Protein AF-A0AA36H9B0-F1 (afdb_monomer_lite)

pLDDT: mean 80.23, std 9.6, range [52.25, 92.75]

Foldseek 3Di:
DPAVLCVPDDPVCSVVVLVVVLVVLLVVLVVLCVVCVVVVNNVPRDVLSVCSNPDDDDPVSVRRDVD

Sequence (67 aa):
MIPIVDEVCAPDMSHKTVDLVRSFIQWHATDISDWHAVAGRFEELPDSCRQLASSPPDPALQLINRD

Structure (mmCIF, N/CA/C/O backbone):
data_AF-A0AA36H9B0-F1
#
_entry.id   AF-A0AA36H9B0-F1
#
loop_
_atom_site.group_PDB
_atom_site.id
_atom_site.type_symbol
_atom_site.label_atom_id
_atom_site.label_alt_id
_atom_site.label_comp_id
_atom_site.label_asym_id
_atom_site.label_entity_id
_atom_site.label_seq_id
_atom_site.pdbx_PDB_ins_code
_atom_site.Cartn_x
_atom_site.Cartn_y
_atom_site.Cartn_z
_atom_site.occupancy
_atom_site.B_iso_or_equiv
_atom_site.auth_seq_id
_atom_site.auth_comp_id
_atom_site.auth_asym_id
_atom_site.auth_atom_id
_atom_site.pdbx_PDB_model_num
ATOM 1 N N . MET A 1 1 ? 13.296 15.969 -12.717 1.00 63.03 1 MET A N 1
ATOM 2 C CA . MET A 1 1 ? 13.763 14.830 -11.907 1.00 63.03 1 MET A CA 1
ATOM 3 C C . MET A 1 1 ? 13.485 13.576 -12.713 1.00 63.03 1 MET A C 1
ATOM 5 O O . MET A 1 1 ? 12.390 13.489 -13.261 1.00 63.03 1 MET A O 1
ATOM 9 N N . ILE A 1 2 ? 14.478 12.706 -12.897 1.00 61.34 2 ILE A N 1
ATOM 10 C CA . ILE A 1 2 ? 14.252 11.376 -13.477 1.00 61.34 2 ILE A CA 1
ATOM 11 C C . ILE A 1 2 ? 13.680 10.512 -12.336 1.00 61.34 2 ILE A C 1
ATOM 13 O O . ILE A 1 2 ? 14.182 10.629 -11.217 1.00 61.34 2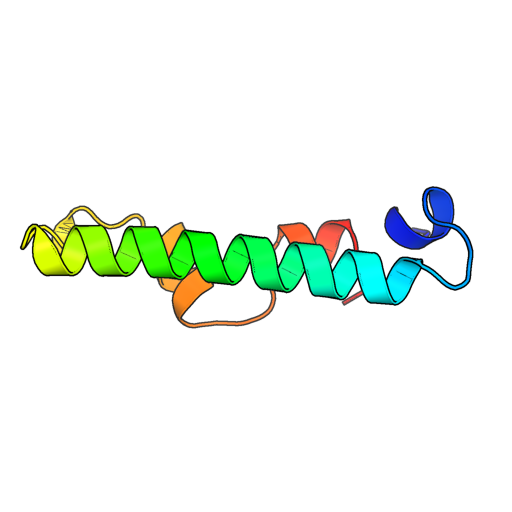 ILE A O 1
ATOM 17 N N . PRO A 1 3 ? 12.597 9.743 -12.545 1.00 77.75 3 PRO A N 1
ATOM 18 C CA . PRO A 1 3 ? 12.060 8.862 -11.510 1.00 77.75 3 PRO A CA 1
ATOM 19 C C . PRO A 1 3 ? 13.113 7.848 -11.057 1.00 77.75 3 PRO A C 1
ATOM 21 O O . PRO A 1 3 ? 13.762 7.223 -11.893 1.00 77.75 3 PRO A O 1
ATOM 24 N N . ILE A 1 4 ? 13.255 7.640 -9.742 1.00 83.25 4 ILE A N 1
ATOM 25 C CA . ILE A 1 4 ? 14.253 6.709 -9.177 1.00 83.25 4 ILE A CA 1
ATOM 26 C C . ILE A 1 4 ? 14.095 5.308 -9.779 1.00 83.25 4 ILE A C 1
ATOM 28 O O . ILE A 1 4 ? 15.077 4.612 -10.025 1.00 83.25 4 ILE A O 1
ATOM 32 N N . VAL A 1 5 ? 12.858 4.893 -10.057 1.00 84.69 5 VAL A N 1
ATOM 33 C CA . VAL A 1 5 ? 12.592 3.587 -10.653 1.00 84.69 5 VAL A CA 1
ATOM 34 C C . VAL A 1 5 ? 13.207 3.438 -12.049 1.00 84.69 5 VAL A C 1
ATOM 36 O O . VAL A 1 5 ? 13.703 2.361 -12.365 1.00 84.69 5 VAL A O 1
ATOM 39 N N . ASP A 1 6 ? 13.249 4.508 -12.843 1.00 83.94 6 ASP A N 1
ATOM 40 C CA . ASP A 1 6 ? 13.832 4.503 -14.188 1.00 83.94 6 ASP A CA 1
ATOM 41 C C . ASP A 1 6 ? 15.367 4.584 -14.151 1.00 83.94 6 ASP A C 1
ATOM 43 O O . ASP A 1 6 ? 16.030 4.169 -15.099 1.00 83.94 6 ASP A O 1
ATOM 47 N N . GLU A 1 7 ? 15.948 5.092 -13.057 1.00 85.19 7 GLU A N 1
ATOM 48 C CA . GLU A 1 7 ? 17.402 5.090 -12.837 1.00 85.19 7 GLU A CA 1
ATOM 49 C C . GLU A 1 7 ? 17.919 3.734 -12.333 1.00 85.19 7 GLU A C 1
ATOM 51 O O . GLU A 1 7 ? 19.036 3.331 -12.656 1.00 85.19 7 GLU A O 1
ATOM 56 N N . VAL A 1 8 ? 17.123 3.038 -11.515 1.00 85.56 8 VAL A N 1
ATOM 57 C CA . VAL A 1 8 ? 17.562 1.845 -10.772 1.00 85.56 8 VAL A CA 1
ATOM 58 C C . VAL A 1 8 ? 17.114 0.542 -11.435 1.00 85.56 8 VAL A C 1
ATOM 60 O O . VAL A 1 8 ? 17.823 -0.463 -11.360 1.00 85.56 8 VAL A O 1
ATOM 63 N N . CYS A 1 9 ? 15.941 0.519 -12.069 1.00 84.62 9 CYS A N 1
ATOM 64 C CA . CYS A 1 9 ? 15.419 -0.693 -12.694 1.00 84.62 9 CYS A CA 1
ATOM 65 C C . CYS A 1 9 ? 15.902 -0.832 -14.138 1.00 84.62 9 CYS A C 1
ATOM 67 O O . CYS A 1 9 ? 16.104 0.144 -14.854 1.00 84.62 9 CYS A O 1
ATOM 69 N N . ALA A 1 10 ? 16.010 -2.079 -14.605 1.00 88.62 10 ALA A N 1
ATOM 70 C CA . ALA A 1 10 ? 16.087 -2.331 -16.038 1.00 88.62 10 ALA A CA 1
ATOM 71 C C . ALA A 1 10 ? 14.849 -1.727 -16.745 1.00 88.62 10 ALA A C 1
ATOM 73 O O . ALA A 1 10 ? 13.768 -1.742 -16.145 1.00 88.62 10 ALA A O 1
ATOM 74 N N . PRO A 1 11 ? 14.967 -1.265 -18.007 1.00 78.19 11 PRO A N 1
ATOM 75 C CA . PRO A 1 11 ? 13.891 -0.555 -18.711 1.00 78.19 11 PRO A CA 1
ATOM 76 C C . PRO A 1 11 ? 12.530 -1.270 -18.694 1.00 78.19 11 PRO A C 1
ATOM 78 O O . PRO A 1 11 ? 11.496 -0.631 -18.543 1.00 78.19 11 PRO A O 1
ATOM 81 N N . ASP A 1 12 ? 12.524 -2.604 -18.754 1.00 83.06 12 ASP A N 1
ATOM 82 C CA . ASP A 1 12 ? 11.293 -3.409 -18.796 1.00 83.06 12 ASP A CA 1
ATOM 83 C C . ASP A 1 12 ? 10.713 -3.740 -17.406 1.00 83.06 12 ASP A C 1
ATOM 85 O O . ASP A 1 12 ? 9.693 -4.428 -17.284 1.00 83.06 12 ASP A O 1
ATOM 89 N N . MET A 1 13 ? 11.387 -3.310 -16.338 1.00 87.44 13 MET A N 1
ATOM 90 C CA . MET A 1 13 ? 11.055 -3.661 -14.956 1.00 87.44 13 MET A CA 1
ATOM 91 C C . MET A 1 13 ? 10.517 -2.483 -14.151 1.00 87.44 13 MET A C 1
ATOM 93 O O . MET A 1 13 ? 9.919 -2.723 -13.105 1.00 87.44 13 MET A O 1
ATOM 97 N N . SER A 1 14 ? 10.665 -1.241 -14.620 1.00 85.50 14 SER A N 1
ATOM 98 C CA . SER A 1 14 ? 10.277 -0.063 -13.839 1.00 85.50 14 SER A CA 1
ATOM 99 C C . SER A 1 14 ? 8.786 -0.057 -13.490 1.00 85.50 14 SER A C 1
ATOM 101 O O . SER A 1 14 ? 8.420 0.017 -12.319 1.00 85.50 14 SER A O 1
ATOM 103 N N . HIS A 1 15 ? 7.924 -0.289 -14.480 1.00 83.06 15 HIS A N 1
ATOM 104 C CA . HIS A 1 15 ? 6.479 -0.425 -14.276 1.00 83.06 15 HIS A CA 1
ATOM 105 C C . HIS A 1 15 ? 6.119 -1.546 -13.289 1.00 83.06 15 HIS A C 1
ATOM 107 O O . HIS A 1 15 ? 5.320 -1.339 -12.378 1.00 83.06 15 HIS A O 1
ATOM 113 N N . LYS A 1 16 ? 6.752 -2.721 -13.417 1.00 88.38 16 LYS A N 1
ATOM 114 C CA . LYS A 1 16 ? 6.508 -3.852 -12.507 1.00 88.38 16 LYS A CA 1
ATOM 115 C C . LYS A 1 16 ? 6.919 -3.526 -11.076 1.00 88.38 16 LYS A C 1
ATOM 117 O O . LYS A 1 16 ? 6.222 -3.923 -10.149 1.00 88.38 16 LYS A O 1
ATOM 122 N N . THR A 1 17 ? 8.027 -2.810 -10.895 1.00 89.12 17 THR A N 1
ATOM 123 C CA . THR A 1 17 ? 8.492 -2.360 -9.580 1.00 89.12 17 THR A CA 1
ATOM 124 C C . THR A 1 17 ? 7.500 -1.385 -8.952 1.00 89.12 17 THR A C 1
ATOM 126 O O . THR A 1 17 ? 7.150 -1.557 -7.787 1.00 89.12 17 THR A O 1
ATOM 129 N N . VAL A 1 18 ? 6.995 -0.409 -9.715 1.00 86.31 18 VAL A N 1
ATOM 130 C CA . VAL A 1 18 ? 5.964 0.526 -9.232 1.00 86.31 18 VAL A CA 1
ATOM 131 C C . VAL A 1 18 ? 4.708 -0.226 -8.787 1.00 86.31 18 VAL A C 1
ATOM 133 O O . VAL A 1 18 ? 4.201 0.025 -7.694 1.00 86.31 18 VAL A O 1
ATOM 136 N N . ASP A 1 19 ? 4.229 -1.177 -9.589 1.00 85.69 19 ASP A N 1
ATOM 137 C CA . ASP A 1 19 ? 3.033 -1.960 -9.261 1.00 85.69 19 ASP A CA 1
ATOM 138 C C . ASP A 1 19 ? 3.235 -2.857 -8.029 1.00 85.69 19 ASP A C 1
ATOM 140 O O . ASP A 1 19 ? 2.332 -2.980 -7.194 1.00 85.69 19 ASP A O 1
ATOM 144 N N . LEU A 1 20 ? 4.428 -3.438 -7.871 1.00 89.44 20 LEU A N 1
ATOM 145 C CA . LEU A 1 20 ? 4.811 -4.213 -6.688 1.00 89.44 20 LEU A CA 1
ATOM 146 C C . LEU A 1 20 ? 4.803 -3.355 -5.425 1.00 89.44 20 LEU A C 1
ATOM 148 O O . LEU A 1 20 ? 4.197 -3.747 -4.429 1.00 89.44 20 LEU A O 1
ATOM 152 N N . VAL A 1 21 ? 5.442 -2.184 -5.463 1.00 87.75 21 VAL A N 1
ATOM 153 C CA . VAL A 1 21 ? 5.498 -1.281 -4.307 1.00 87.75 21 VAL A CA 1
ATOM 154 C C . VAL A 1 21 ? 4.104 -0.768 -3.955 1.00 87.75 21 VAL A C 1
ATOM 156 O O . VAL A 1 21 ? 3.733 -0.800 -2.783 1.00 87.75 21 VAL A O 1
ATOM 159 N N . ARG A 1 22 ? 3.293 -0.391 -4.953 1.00 84.94 22 ARG A N 1
ATOM 160 C CA . ARG A 1 22 ? 1.887 -0.007 -4.743 1.00 84.94 22 ARG A CA 1
ATOM 161 C C . ARG A 1 22 ? 1.116 -1.108 -4.019 1.00 84.94 22 ARG A C 1
ATOM 163 O O . ARG A 1 22 ? 0.478 -0.842 -3.005 1.00 84.94 22 ARG A O 1
ATOM 170 N N . SER A 1 23 ? 1.202 -2.338 -4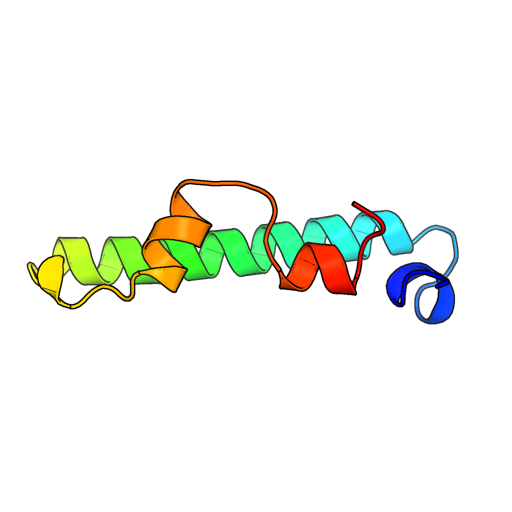.525 1.00 85.25 23 SER A N 1
ATOM 171 C CA . SER A 1 23 ? 0.495 -3.488 -3.950 1.00 85.25 23 SER A CA 1
ATOM 172 C C . SER A 1 23 ? 0.954 -3.768 -2.519 1.00 85.25 23 SER A C 1
ATOM 174 O O . SER A 1 23 ? 0.130 -4.000 -1.640 1.00 85.25 23 SER A O 1
ATOM 176 N N . PHE A 1 24 ? 2.263 -3.687 -2.267 1.00 88.06 24 PHE A N 1
ATOM 177 C CA . PHE A 1 24 ? 2.841 -3.925 -0.948 1.00 88.06 24 PHE A CA 1
ATOM 178 C C . PHE A 1 24 ? 2.344 -2.922 0.095 1.00 88.06 24 PHE A C 1
ATOM 180 O O . PHE A 1 24 ? 1.934 -3.330 1.184 1.00 88.06 24 PHE A O 1
ATOM 187 N N . ILE A 1 25 ? 2.349 -1.626 -0.236 1.00 84.12 25 ILE A N 1
ATOM 188 C CA . ILE A 1 25 ? 1.893 -0.593 0.696 1.00 84.12 25 ILE A CA 1
ATOM 189 C C . ILE A 1 25 ? 0.389 -0.721 0.943 1.00 84.12 25 ILE A C 1
ATOM 191 O O . ILE A 1 25 ? -0.050 -0.668 2.091 1.00 84.12 25 ILE A O 1
ATOM 195 N N . GLN A 1 26 ? -0.395 -0.972 -0.108 1.00 81.75 26 GLN A N 1
ATOM 196 C CA . GLN A 1 26 ? -1.839 -1.141 0.020 1.00 81.75 26 GLN A CA 1
ATOM 197 C C . GLN A 1 26 ? -2.212 -2.349 0.892 1.00 81.75 26 GLN A C 1
ATOM 199 O O . GLN A 1 26 ? -3.111 -2.240 1.728 1.00 81.75 26 GLN A O 1
ATOM 204 N N . TRP A 1 27 ? -1.505 -3.475 0.755 1.00 86.06 27 TRP A N 1
ATOM 205 C CA . TRP A 1 27 ? -1.688 -4.632 1.636 1.00 86.06 27 TRP A CA 1
ATOM 206 C C . TRP A 1 27 ? -1.369 -4.298 3.092 1.00 86.06 27 TRP A C 1
ATOM 208 O O . TRP A 1 27 ? -2.200 -4.549 3.956 1.00 86.06 27 TRP A O 1
ATOM 218 N N . HIS A 1 28 ? -0.237 -3.644 3.367 1.00 87.19 28 HIS A N 1
ATOM 219 C CA . HIS A 1 28 ? 0.127 -3.288 4.743 1.00 87.19 28 HIS A CA 1
ATOM 220 C C . HIS A 1 28 ? -0.858 -2.298 5.372 1.00 87.19 28 HIS A C 1
ATOM 222 O O . HIS A 1 28 ? -1.216 -2.441 6.540 1.00 87.19 28 HIS A O 1
ATOM 228 N N . ALA A 1 29 ? -1.321 -1.305 4.610 1.00 83.31 29 ALA A N 1
ATOM 229 C CA . ALA A 1 2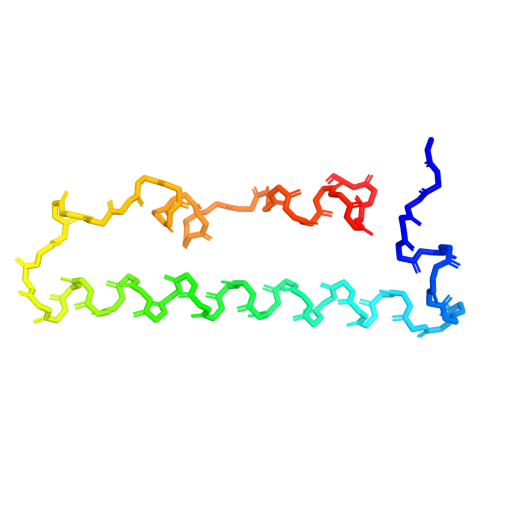9 ? -2.327 -0.359 5.083 1.00 83.31 29 ALA A CA 1
ATOM 230 C C . ALA A 1 29 ? -3.651 -1.066 5.420 1.00 83.31 29 ALA A C 1
ATOM 232 O O . ALA A 1 29 ? -4.278 -0.749 6.433 1.00 83.31 29 ALA A O 1
ATOM 233 N N . THR A 1 30 ? -4.043 -2.047 4.600 1.00 83.94 30 THR A N 1
ATOM 234 C CA . THR A 1 30 ? -5.243 -2.864 4.827 1.00 83.94 30 THR A CA 1
ATOM 235 C C . THR A 1 30 ? -5.092 -3.722 6.081 1.00 83.94 30 THR A C 1
ATOM 237 O O . THR A 1 30 ? -5.949 -3.649 6.955 1.00 83.94 30 THR A O 1
ATOM 240 N N . ASP A 1 31 ? -3.973 -4.435 6.239 1.00 88.06 31 ASP A N 1
ATOM 241 C CA . ASP A 1 31 ? -3.716 -5.288 7.407 1.00 88.06 31 ASP A CA 1
ATOM 242 C C . ASP A 1 31 ? -3.741 -4.494 8.722 1.00 88.06 31 ASP A C 1
ATOM 244 O O . ASP A 1 31 ? -4.319 -4.934 9.718 1.00 88.06 31 ASP A O 1
ATOM 248 N N . ILE A 1 32 ? -3.141 -3.299 8.736 1.00 87.88 32 ILE A N 1
ATOM 249 C CA . ILE A 1 32 ? -3.156 -2.414 9.908 1.00 87.88 32 ILE A CA 1
ATOM 250 C C . ILE A 1 32 ? -4.586 -1.945 10.204 1.00 87.88 32 ILE A C 1
ATOM 252 O O . ILE A 1 32 ? -5.021 -1.986 11.357 1.00 87.88 32 ILE A O 1
ATOM 256 N N . SER A 1 33 ? -5.332 -1.520 9.181 1.00 85.19 33 SER A N 1
ATOM 257 C CA . SER A 1 33 ? -6.732 -1.107 9.335 1.00 85.19 33 SER A CA 1
ATOM 258 C C . SER A 1 33 ? -7.600 -2.240 9.895 1.00 85.19 33 SER A C 1
ATOM 260 O O . SER A 1 33 ? -8.355 -2.027 10.848 1.00 85.19 33 SER A O 1
ATOM 262 N N . ASP A 1 34 ? -7.456 -3.451 9.356 1.00 86.56 34 ASP A N 1
ATOM 263 C CA . ASP A 1 34 ? -8.191 -4.638 9.793 1.00 86.56 34 ASP A CA 1
ATOM 264 C C . ASP A 1 34 ? -7.829 -5.025 11.227 1.00 86.56 34 ASP A C 1
ATOM 266 O O . ASP A 1 34 ? -8.714 -5.315 12.036 1.00 86.56 34 ASP A O 1
ATOM 270 N N . TRP A 1 35 ? -6.545 -4.957 11.592 1.00 90.50 35 TRP A N 1
ATOM 271 C CA . TRP A 1 35 ? -6.106 -5.200 12.964 1.00 90.50 35 TRP A CA 1
ATOM 272 C C . TRP A 1 35 ? -6.764 -4.230 13.953 1.00 90.50 35 TRP A C 1
ATOM 274 O O . TRP A 1 35 ? -7.298 -4.667 14.975 1.00 90.50 35 TRP A O 1
ATOM 284 N N . HIS A 1 36 ? -6.802 -2.932 13.635 1.00 89.69 36 HIS A N 1
ATOM 285 C CA . HIS A 1 36 ? -7.470 -1.928 14.471 1.00 89.69 36 HIS A CA 1
ATOM 286 C C . HIS A 1 36 ? -8.985 -2.161 14.571 1.00 89.69 36 HIS A C 1
ATOM 288 O O . HIS A 1 36 ? -9.560 -1.992 15.651 1.00 89.69 36 HIS A O 1
ATOM 294 N N . ALA A 1 37 ? -9.633 -2.578 13.478 1.00 85.62 37 ALA A N 1
ATOM 295 C CA . ALA A 1 37 ? -11.055 -2.911 13.468 1.00 85.62 37 ALA A CA 1
ATOM 296 C C . ALA A 1 37 ? -11.366 -4.128 14.356 1.00 85.62 37 ALA A C 1
ATOM 298 O O . ALA A 1 37 ? -12.276 -4.071 15.183 1.00 85.62 37 ALA A O 1
ATOM 299 N N . VAL A 1 38 ? -10.577 -5.203 14.245 1.00 92.19 38 VAL A N 1
ATOM 300 C CA . VAL A 1 38 ? -10.736 -6.427 15.052 1.00 92.19 38 VAL A CA 1
ATOM 301 C C . VAL A 1 38 ? -10.419 -6.177 16.528 1.00 92.19 38 VAL A C 1
ATOM 303 O O . VAL A 1 38 ? -11.096 -6.714 17.403 1.00 92.19 38 VAL A O 1
ATOM 306 N N . ALA A 1 39 ? -9.423 -5.340 16.823 1.00 92.75 39 ALA A N 1
ATOM 307 C CA . ALA A 1 39 ? -9.068 -4.967 18.190 1.00 92.75 39 ALA A CA 1
ATOM 308 C C . ALA A 1 39 ? -10.083 -4.014 18.848 1.00 92.75 39 ALA A C 1
ATOM 310 O O . ALA A 1 39 ? -9.991 -3.782 20.055 1.00 92.75 39 ALA A O 1
ATOM 311 N N . GLY A 1 40 ? -11.024 -3.453 18.077 1.00 89.06 40 GLY A N 1
ATOM 312 C CA . GLY A 1 40 ? -11.972 -2.446 18.551 1.00 89.06 40 GLY A CA 1
ATOM 313 C C . GLY A 1 40 ? -11.307 -1.121 18.933 1.00 89.06 40 GLY A C 1
ATOM 314 O O . GLY A 1 40 ? -11.828 -0.431 19.799 1.00 89.06 40 GLY A O 1
ATOM 315 N N . ARG A 1 41 ? -10.158 -0.796 18.320 1.00 91.31 41 ARG A N 1
ATOM 316 C CA . ARG A 1 41 ? -9.336 0.396 18.611 1.00 91.31 41 ARG A CA 1
ATOM 317 C C . ARG A 1 41 ? -9.188 1.288 17.388 1.00 91.31 41 ARG A C 1
ATOM 319 O O . ARG A 1 41 ? -8.081 1.683 17.013 1.00 91.31 41 ARG A O 1
ATOM 326 N N . PHE A 1 42 ? -10.289 1.551 16.693 1.00 85.94 42 PHE A N 1
ATOM 327 C CA . PHE A 1 42 ? -10.244 2.295 15.432 1.00 85.94 42 PHE A CA 1
ATOM 328 C C . PHE A 1 42 ? -9.853 3.767 15.642 1.00 85.94 42 PHE A C 1
ATOM 330 O O . PHE A 1 42 ? -9.289 4.408 14.759 1.00 85.94 42 PHE A O 1
ATOM 337 N N . GLU A 1 43 ? -10.097 4.299 16.837 1.00 88.12 43 GLU A N 1
ATOM 338 C CA . GLU A 1 43 ? -9.648 5.614 17.285 1.00 88.12 43 GLU A CA 1
ATOM 339 C C . GLU A 1 43 ? -8.121 5.744 17.380 1.00 88.12 43 GLU A C 1
ATOM 341 O O . GLU A 1 43 ? -7.604 6.847 17.210 1.00 88.12 43 GLU A O 1
ATOM 346 N N . GLU A 1 44 ? -7.401 4.636 17.583 1.00 88.81 44 GLU A N 1
ATOM 347 C CA . GLU A 1 44 ? -5.933 4.602 17.636 1.0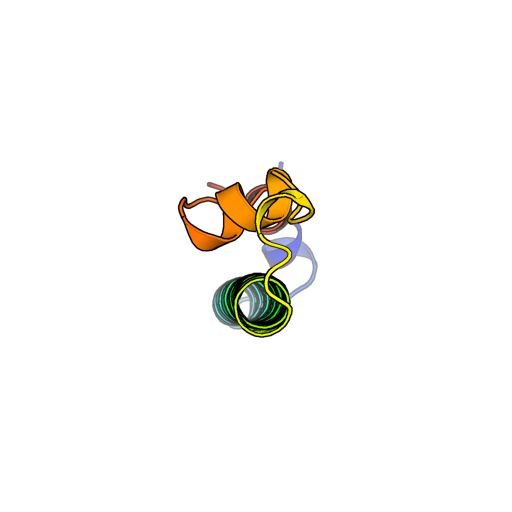0 88.81 44 GLU A CA 1
ATOM 348 C C . GLU A 1 44 ? -5.291 4.448 16.241 1.00 88.81 44 GLU A C 1
ATOM 350 O O . GLU A 1 44 ? -4.069 4.528 16.123 1.00 88.81 44 GLU A O 1
ATOM 355 N N . LEU A 1 45 ? -6.082 4.232 15.177 1.00 85.25 45 LEU A N 1
ATOM 356 C CA . LEU A 1 45 ? -5.568 4.050 13.816 1.00 85.25 45 LEU A CA 1
ATOM 357 C C . LEU A 1 45 ? -4.940 5.363 13.305 1.00 85.25 45 LEU A C 1
ATOM 359 O O . LEU A 1 45 ? -5.656 6.366 13.189 1.00 85.25 45 LEU A O 1
ATOM 363 N N . PRO A 1 46 ? -3.641 5.390 12.943 1.00 84.88 46 PRO A N 1
ATOM 364 C CA . PRO A 1 46 ? -3.003 6.608 12.458 1.00 84.88 46 PRO A CA 1
ATOM 365 C C . PRO A 1 46 ? -3.701 7.175 11.219 1.00 84.88 46 PRO A C 1
ATOM 367 O O . PRO A 1 46 ? -4.065 6.436 10.299 1.00 84.88 46 PRO A O 1
ATOM 370 N N . ASP A 1 47 ? -3.840 8.500 11.159 1.00 81.50 47 ASP A N 1
ATOM 371 C CA . ASP A 1 47 ? -4.496 9.178 10.033 1.00 81.50 47 ASP A CA 1
ATOM 372 C C . ASP A 1 47 ? -3.804 8.896 8.696 1.00 81.50 47 ASP A C 1
ATOM 374 O O . ASP A 1 47 ? -4.473 8.761 7.674 1.00 81.50 47 ASP A O 1
ATOM 378 N N . SER A 1 48 ? -2.481 8.717 8.703 1.00 75.75 48 SER A N 1
ATOM 379 C CA . SER A 1 48 ? -1.719 8.303 7.521 1.00 75.75 48 SER A CA 1
ATOM 380 C C . SER A 1 48 ? -2.156 6.932 6.993 1.00 75.75 48 SER A C 1
ATOM 382 O O . SER A 1 48 ? -2.324 6.771 5.789 1.00 75.75 48 SER A O 1
ATOM 384 N N . CYS A 1 49 ? -2.411 5.957 7.871 1.00 76.06 49 CYS A N 1
ATOM 385 C CA . CYS A 1 49 ? -2.902 4.633 7.475 1.00 76.06 49 CYS A CA 1
ATOM 386 C C . CYS A 1 49 ? -4.346 4.703 6.967 1.00 76.06 49 CYS A C 1
ATOM 388 O O . CYS A 1 49 ? -4.673 4.072 5.964 1.00 76.06 49 CYS A O 1
ATOM 390 N N . ARG A 1 50 ? -5.194 5.533 7.597 1.00 77.19 50 ARG A N 1
ATOM 391 C CA . ARG A 1 50 ? -6.550 5.813 7.094 1.00 77.19 50 ARG A CA 1
ATOM 392 C C . ARG A 1 50 ? -6.521 6.390 5.687 1.00 77.19 50 ARG A C 1
ATOM 394 O O . ARG A 1 50 ? -7.262 5.919 4.831 1.00 77.19 50 ARG A O 1
ATOM 401 N N . GLN A 1 51 ? -5.674 7.386 5.443 1.00 77.62 51 GLN A N 1
ATOM 402 C CA . GLN A 1 51 ? -5.536 8.029 4.135 1.00 77.62 51 GLN A CA 1
ATOM 403 C C . GLN A 1 51 ? -5.034 7.047 3.072 1.00 77.62 51 GLN A C 1
ATOM 405 O O . GLN A 1 51 ? -5.618 6.989 1.996 1.00 77.62 51 GLN A O 1
ATOM 410 N N . LEU A 1 52 ? -4.032 6.222 3.389 1.00 73.56 52 LEU A N 1
ATOM 411 C CA . LEU A 1 52 ? -3.510 5.203 2.470 1.00 73.56 52 LEU A CA 1
ATOM 412 C C . LEU A 1 52 ? -4.542 4.121 2.122 1.00 73.56 52 LEU A C 1
ATOM 414 O O . LEU A 1 52 ? -4.599 3.673 0.980 1.00 73.56 52 LEU A O 1
ATOM 418 N N . ALA A 1 53 ? -5.390 3.727 3.075 1.00 69.94 53 ALA A N 1
ATOM 419 C CA . ALA A 1 53 ? -6.468 2.772 2.823 1.00 69.94 53 ALA A CA 1
ATOM 420 C C . ALA A 1 53 ? -7.617 3.359 1.976 1.00 69.94 53 ALA A C 1
ATOM 422 O O . ALA A 1 53 ? -8.367 2.605 1.358 1.00 69.94 53 ALA A O 1
ATOM 423 N N . SER A 1 54 ? -7.780 4.688 1.952 1.00 67.44 54 SER A N 1
ATOM 424 C CA . SER A 1 54 ? -8.956 5.355 1.370 1.00 67.44 54 SER A CA 1
ATOM 425 C C . SER A 1 54 ? -8.680 6.255 0.160 1.00 67.44 54 SER A C 1
ATOM 427 O O . SER A 1 54 ? -9.641 6.631 -0.511 1.00 67.44 54 SER A O 1
ATOM 429 N N . SER A 1 55 ? -7.423 6.592 -0.159 1.00 61.44 55 SER A N 1
ATOM 430 C CA . SER A 1 55 ? -7.113 7.577 -1.206 1.00 61.44 55 SER A CA 1
ATOM 431 C C . SER A 1 55 ? -5.774 7.329 -1.933 1.00 61.44 55 SER A C 1
ATOM 433 O O . SER A 1 55 ? -4.731 7.256 -1.284 1.00 61.44 55 SER A O 1
ATOM 435 N N . PRO A 1 56 ? -5.754 7.267 -3.280 1.00 62.31 56 PRO A N 1
ATOM 436 C CA . PRO A 1 56 ? -4.541 7.408 -4.094 1.00 62.31 56 PRO A CA 1
ATOM 437 C C . PRO A 1 56 ? -4.239 8.889 -4.446 1.00 62.31 56 PRO A C 1
ATOM 439 O O . PRO A 1 56 ? -5.192 9.655 -4.610 1.00 62.31 56 PRO A O 1
ATOM 442 N N . PRO A 1 57 ? -2.960 9.305 -4.641 1.00 61.97 57 PRO A N 1
ATOM 443 C CA . PRO A 1 57 ? -1.736 8.497 -4.702 1.00 61.97 57 PRO A CA 1
ATOM 444 C C . PRO A 1 57 ? -0.830 8.613 -3.458 1.00 61.97 57 PRO A C 1
ATOM 446 O O . PRO A 1 57 ? -0.610 9.690 -2.907 1.00 61.97 57 PRO A O 1
ATOM 449 N N . ASP A 1 58 ? -0.262 7.475 -3.064 1.00 67.81 58 ASP A N 1
ATOM 450 C CA . ASP A 1 58 ? 0.672 7.302 -1.945 1.00 67.81 58 ASP A CA 1
ATOM 451 C C . ASP A 1 58 ? 1.967 8.141 -2.105 1.00 67.81 58 ASP A C 1
ATOM 453 O O . ASP A 1 58 ? 2.572 8.111 -3.180 1.00 67.81 58 ASP A O 1
ATOM 457 N N . PRO A 1 59 ? 2.455 8.841 -1.060 1.00 70.12 59 PRO A N 1
ATOM 458 C CA . PRO A 1 59 ? 3.713 9.595 -1.104 1.00 70.12 59 PRO A CA 1
ATOM 459 C C . PRO A 1 59 ? 4.943 8.780 -1.539 1.00 70.12 59 PRO A C 1
ATOM 461 O O . PRO A 1 59 ? 5.841 9.312 -2.190 1.00 70.12 59 PRO A O 1
ATOM 464 N N . ALA A 1 60 ? 5.006 7.487 -1.212 1.00 71.94 60 ALA A N 1
ATOM 465 C CA . ALA A 1 60 ? 6.072 6.604 -1.680 1.00 71.94 60 ALA A CA 1
ATOM 466 C C . ALA A 1 60 ? 5.986 6.376 -3.194 1.00 71.94 60 ALA A C 1
ATOM 468 O O . ALA A 1 60 ? 7.015 6.293 -3.863 1.00 71.94 60 ALA A O 1
ATOM 469 N N . LEU A 1 61 ? 4.770 6.339 -3.749 1.00 70.88 61 LEU A N 1
ATOM 470 C CA . LEU A 1 61 ? 4.555 6.263 -5.191 1.00 70.88 61 LEU A CA 1
ATOM 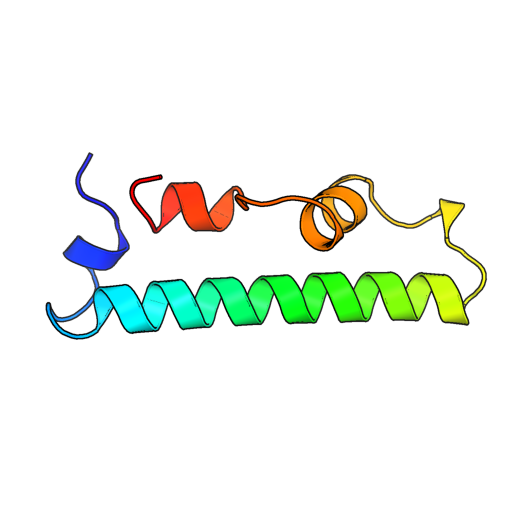471 C C . LEU A 1 61 ? 4.945 7.559 -5.897 1.00 70.88 61 LEU A C 1
ATOM 473 O O . LEU A 1 61 ? 5.486 7.468 -6.987 1.00 70.88 61 LEU A O 1
ATOM 477 N N . GLN A 1 62 ? 4.780 8.724 -5.270 1.00 72.88 62 GLN A N 1
ATOM 478 C CA . GLN A 1 62 ? 5.246 10.008 -5.822 1.00 72.88 62 GLN A CA 1
ATOM 479 C C . GLN A 1 62 ? 6.782 10.113 -5.876 1.00 72.88 62 GLN A C 1
ATOM 481 O O . GLN A 1 62 ? 7.348 10.850 -6.679 1.00 72.88 62 GLN A O 1
ATOM 486 N N . LEU A 1 63 ? 7.481 9.393 -4.992 1.00 70.25 63 LEU A N 1
ATOM 487 C CA . LEU A 1 63 ? 8.946 9.352 -4.962 1.00 70.25 63 LEU A CA 1
ATOM 488 C C . LEU A 1 63 ? 9.523 8.394 -6.008 1.00 70.25 63 LEU A C 1
ATOM 490 O O . LEU A 1 63 ? 10.568 8.676 -6.597 1.00 70.25 63 LEU A O 1
ATOM 494 N N . ILE A 1 64 ? 8.869 7.248 -6.219 1.00 73.69 64 ILE A N 1
ATOM 495 C CA . ILE A 1 64 ? 9.354 6.221 -7.152 1.00 73.69 64 ILE A CA 1
ATOM 496 C C . ILE A 1 64 ? 8.730 6.334 -8.542 1.00 73.69 64 ILE A C 1
ATOM 498 O O . ILE A 1 64 ? 9.288 5.780 -9.479 1.00 73.69 64 ILE A O 1
ATOM 502 N N . ASN A 1 65 ? 7.602 7.025 -8.686 1.00 66.00 65 ASN A N 1
ATOM 503 C CA . ASN A 1 65 ? 6.869 7.207 -9.931 1.00 66.00 65 ASN A CA 1
ATOM 504 C C . ASN A 1 65 ? 6.570 8.698 -10.162 1.00 66.00 65 ASN A C 1
ATOM 506 O O . ASN A 1 65 ? 6.569 9.503 -9.241 1.00 66.00 65 ASN A O 1
ATOM 510 N N . ARG A 1 66 ? 6.361 9.074 -11.423 1.00 56.78 66 ARG A N 1
ATOM 511 C CA . ARG A 1 66 ? 6.329 10.466 -11.901 1.00 56.78 66 ARG A CA 1
ATOM 512 C C . ARG A 1 66 ? 4.959 11.163 -11.774 1.00 56.78 66 ARG A C 1
ATOM 514 O O . ARG A 1 66 ? 4.743 12.132 -12.500 1.00 56.78 66 ARG A O 1
ATOM 521 N N . ASP A 1 67 ? 4.065 10.675 -10.914 1.00 52.25 67 ASP A N 1
ATOM 522 C CA . ASP A 1 67 ? 2.688 11.184 -10.758 1.00 52.25 67 ASP A CA 1
ATOM 523 C C . ASP A 1 67 ? 2.420 11.714 -9.346 1.00 52.25 67 ASP A C 1
ATOM 525 O O . ASP A 1 67 ? 2.680 10.962 -8.377 1.00 52.25 67 ASP A O 1
#

Secondary structure (DSSP, 8-state):
---HHHHHS-TTTHHHHHHHHHHHHHHHHHHHHHHHHHTT-GGGS-HHHHHHHH-S--HHHHHHS--

O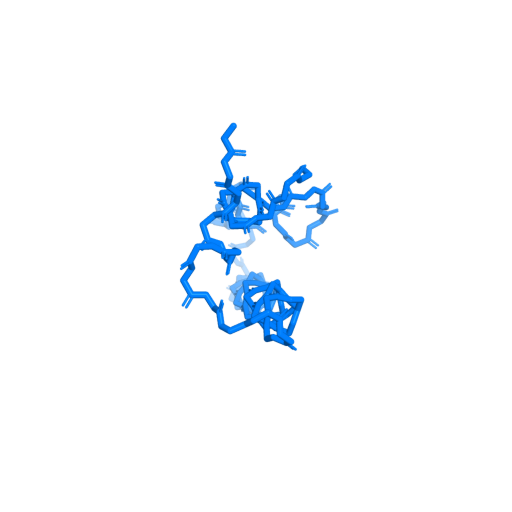rganism: Cylicocyclus nassatus (NCBI:txid53992)

Radius of gyration: 14.5 Å; chains: 1; bounding box: 30×21×37 Å